Protein AF-A0A553QLC9-F1 (afdb_monomer)

Solvent-accessible surface area (backbone atoms only — not comparable to full-atom values): 5609 Å² total; per-residue (Å²): 138,87,87,76,79,50,63,89,81,46,69,84,80,68,88,84,72,50,72,66,64,52,50,53,45,49,59,42,49,65,54,56,74,72,51,88,86,74,93,83,87,79,74,70,52,99,88,34,55,25,66,43,73,43,74,46,46,83,49,100,78,50,78,95,54,65,57,52,79,39,82,72,44,69,37,85,86,25,41,47,50,71,74,108

InterPro domains:
  IPR001478 PDZ domain [PS50106] (39-84)
  IPR036034 PDZ superfamily [G3DSA:2.30.42.10] (18-84)
  IPR036034 PDZ superfamily [SSF50156] (23-84)
  IPR040645 Neurabin-1/2, PDZ domain [PF17817] (1-32)
  IPR043446 Neurabin-like family [PTHR16154] (1-84)

Radius of gyration: 21.77 Å; Cα contacts (8 Å, |Δi|>4): 78; chains: 1; bounding box: 55×34×53 Å

Structure (mmCIF, N/CA/C/O backbone):
data_AF-A0A553QLC9-F1
#
_entry.id   AF-A0A553QLC9-F1
#
loop_
_atom_site.group_PDB
_atom_site.id
_atom_site.type_symbol
_atom_site.label_atom_id
_atom_site.label_alt_id
_atom_site.label_comp_id
_atom_site.label_asym_id
_atom_site.label_entity_id
_atom_site.label_seq_id
_atom_site.pdbx_PDB_ins_code
_atom_site.Cartn_x
_atom_site.Cartn_y
_atom_site.Cartn_z
_atom_site.occupancy
_atom_site.B_iso_or_equiv
_atom_site.auth_seq_id
_atom_site.auth_comp_id
_atom_site.auth_asym_id
_atom_site.auth_atom_id
_atom_site.pdbx_PDB_model_num
ATOM 1 N N . VAL A 1 1 ? 32.234 -21.047 -36.175 1.00 61.03 1 VAL A N 1
ATOM 2 C CA . VAL A 1 1 ? 31.646 -19.781 -35.678 1.00 61.03 1 VAL A CA 1
ATOM 3 C C . VAL A 1 1 ? 30.156 -20.021 -35.543 1.00 61.03 1 VAL A C 1
ATOM 5 O O . VAL A 1 1 ? 29.572 -20.491 -36.510 1.00 61.03 1 VAL A O 1
ATOM 8 N N . PHE A 1 2 ? 29.577 -19.811 -34.363 1.00 79.56 2 PHE A N 1
ATOM 9 C CA . PHE A 1 2 ? 28.133 -19.952 -34.157 1.00 79.56 2 PHE A CA 1
ATOM 10 C C . PHE A 1 2 ? 27.470 -18.588 -34.336 1.00 79.56 2 PHE A C 1
ATOM 12 O O . PHE A 1 2 ? 27.998 -17.583 -33.860 1.00 79.56 2 PHE A O 1
ATOM 19 N N . THR A 1 3 ? 26.352 -18.555 -35.051 1.00 85.88 3 THR A N 1
ATOM 20 C CA . THR A 1 3 ? 25.537 -17.356 -35.255 1.00 85.88 3 THR A CA 1
ATOM 21 C C . THR A 1 3 ? 24.449 -17.268 -34.189 1.00 85.88 3 THR A C 1
ATOM 23 O O . THR A 1 3 ? 23.954 -18.279 -33.697 1.00 85.88 3 THR A O 1
ATOM 26 N N . THR A 1 4 ? 24.092 -16.041 -33.819 1.00 93.94 4 THR A N 1
ATOM 27 C CA . THR A 1 4 ? 22.997 -15.719 -32.895 1.00 93.94 4 THR A CA 1
ATOM 28 C C . THR A 1 4 ? 22.101 -14.653 -3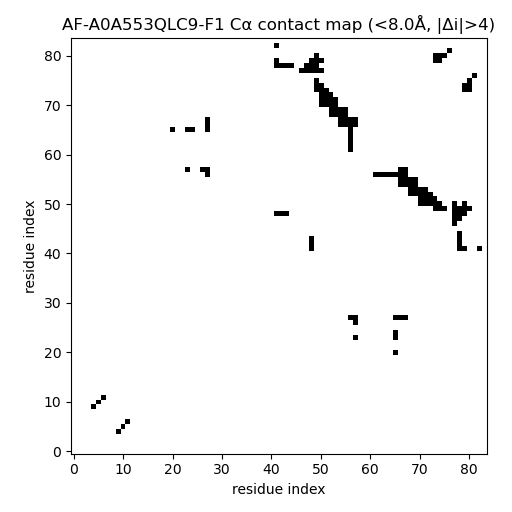3.522 1.00 93.94 4 THR A C 1
ATOM 30 O O . THR A 1 4 ? 22.477 -14.052 -34.530 1.00 93.94 4 THR A O 1
ATOM 33 N N . TYR A 1 5 ? 20.925 -14.434 -32.936 1.00 94.00 5 TYR A N 1
ATOM 34 C CA . TYR A 1 5 ? 19.928 -13.478 -33.416 1.00 94.00 5 TYR A CA 1
ATOM 35 C C . TYR A 1 5 ? 20.449 -12.041 -33.391 1.00 94.00 5 TYR A C 1
ATOM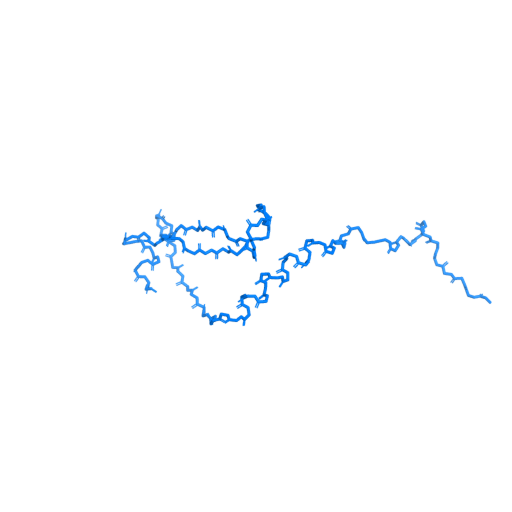 37 O O . TYR A 1 5 ? 21.070 -11.617 -32.402 1.00 94.00 5 TYR A O 1
ATOM 45 N N . SER A 1 6 ? 20.143 -11.309 -34.466 1.00 94.50 6 SER A N 1
ATOM 46 C CA . SER A 1 6 ? 20.327 -9.862 -34.560 1.00 94.50 6 SER A CA 1
ATOM 47 C C . SER A 1 6 ? 19.374 -9.136 -33.599 1.00 94.50 6 SER A C 1
ATOM 49 O O . SER A 1 6 ? 18.441 -9.740 -33.073 1.00 94.50 6 SER A O 1
ATOM 51 N N . ASN A 1 7 ? 19.589 -7.843 -33.353 1.00 93.81 7 ASN A N 1
ATOM 52 C CA . ASN A 1 7 ? 18.671 -7.063 -32.514 1.00 93.81 7 ASN A CA 1
ATOM 53 C C . ASN A 1 7 ? 17.326 -6.774 -33.204 1.00 93.81 7 ASN A C 1
ATOM 55 O O . ASN A 1 7 ? 16.359 -6.483 -32.512 1.00 93.81 7 ASN A O 1
ATOM 59 N N . GLU A 1 8 ? 17.260 -6.855 -34.537 1.00 94.69 8 GLU A N 1
ATOM 60 C CA . GLU A 1 8 ? 15.999 -6.745 -35.286 1.00 94.69 8 GLU A CA 1
ATOM 61 C C . GLU A 1 8 ? 15.138 -8.001 -35.085 1.00 94.69 8 GLU A C 1
ATOM 63 O O . GLU A 1 8 ? 13.926 -7.897 -34.917 1.00 94.69 8 GLU A O 1
ATOM 68 N N . ASP A 1 9 ? 15.778 -9.177 -35.038 1.00 96.19 9 ASP A N 1
ATOM 69 C CA . ASP A 1 9 ? 15.107 -10.465 -34.820 1.00 96.19 9 ASP A CA 1
ATOM 70 C C . ASP A 1 9 ? 14.828 -10.744 -33.337 1.00 96.19 9 ASP A C 1
ATOM 72 O O . ASP A 1 9 ? 13.885 -11.457 -32.995 1.00 96.19 9 ASP A O 1
ATOM 76 N N . TYR A 1 10 ? 15.680 -10.228 -32.447 1.00 95.81 10 TYR A N 1
ATOM 77 C CA . TYR A 1 10 ? 15.527 -10.372 -31.008 1.00 95.81 10 TYR A CA 1
ATOM 78 C C . TYR A 1 10 ? 16.029 -9.133 -30.270 1.00 95.81 10 TYR A C 1
ATOM 80 O O . TYR A 1 10 ? 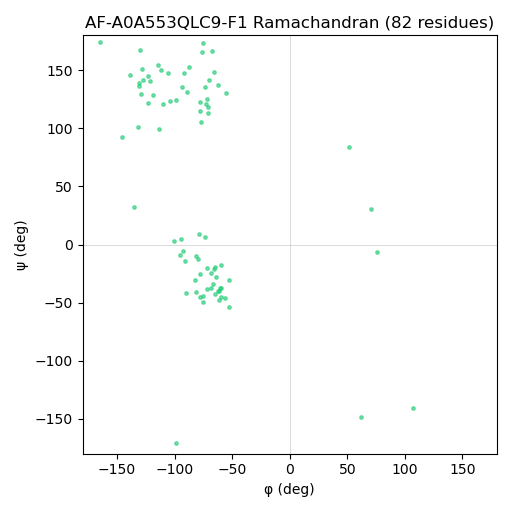17.207 -9.022 -29.909 1.00 95.81 10 TYR A O 1
ATOM 88 N N . ASP A 1 11 ? 15.102 -8.214 -30.014 1.00 95.75 11 ASP A N 1
ATOM 89 C CA . ASP A 1 11 ? 15.353 -7.069 -29.156 1.00 95.75 11 ASP A CA 1
ATOM 90 C C . ASP A 1 11 ? 15.470 -7.523 -27.698 1.00 95.75 11 ASP A C 1
ATOM 92 O O . ASP A 1 11 ? 14.520 -8.010 -27.087 1.00 95.75 11 ASP A O 1
ATOM 96 N N . ARG A 1 12 ? 16.676 -7.388 -27.150 1.00 96.06 12 ARG A N 1
ATOM 97 C CA . ARG A 1 12 ? 17.004 -7.777 -25.773 1.00 96.06 12 ARG A CA 1
ATOM 98 C C . ARG A 1 12 ? 16.893 -6.610 -24.794 1.00 96.06 12 ARG A C 1
ATOM 100 O O . ARG A 1 12 ? 17.289 -6.759 -23.638 1.00 96.06 12 ARG A O 1
ATOM 107 N N . ARG A 1 13 ? 16.435 -5.439 -25.248 1.00 96.75 13 ARG A N 1
ATOM 108 C CA . ARG A 1 13 ? 16.192 -4.297 -24.367 1.00 96.75 13 ARG A CA 1
ATOM 109 C C . ARG A 1 13 ? 15.057 -4.619 -23.405 1.00 96.75 13 ARG A C 1
ATOM 111 O O . ARG A 1 13 ? 14.129 -5.352 -23.729 1.00 96.75 13 ARG A O 1
ATOM 118 N N . ASN A 1 14 ? 15.154 -4.041 -22.218 1.00 95.75 14 ASN A N 1
ATOM 119 C CA . ASN A 1 14 ? 14.083 -4.064 -21.243 1.00 95.75 14 ASN A CA 1
ATOM 120 C C . ASN A 1 14 ? 13.893 -2.639 -20.726 1.00 95.75 14 ASN A C 1
ATOM 122 O O . ASN A 1 14 ? 14.697 -2.155 -19.931 1.00 95.75 14 ASN A O 1
ATOM 126 N N . GLU A 1 15 ? 12.870 -1.968 -21.247 1.00 95.19 15 GLU A N 1
ATOM 127 C CA . GLU A 1 15 ? 12.525 -0.589 -20.887 1.00 95.19 15 GLU A CA 1
ATOM 128 C C . GLU A 1 15 ? 11.712 -0.521 -19.582 1.00 95.19 15 GLU A C 1
ATOM 130 O O . GLU A 1 15 ? 11.581 0.556 -19.011 1.00 95.19 15 GLU A O 1
ATOM 135 N N . ASP A 1 16 ? 11.248 -1.665 -19.062 1.00 95.62 16 ASP A N 1
ATOM 136 C CA . ASP A 1 16 ? 10.488 -1.748 -17.807 1.00 95.62 16 ASP A CA 1
ATOM 137 C C . ASP A 1 16 ? 11.392 -1.687 -16.563 1.00 95.62 16 ASP A C 1
ATOM 139 O O . ASP A 1 16 ? 10.912 -1.546 -15.437 1.00 95.62 16 ASP A O 1
ATOM 143 N N . VAL A 1 17 ? 12.713 -1.822 -16.735 1.00 95.50 17 VAL A N 1
ATOM 144 C CA . VAL A 1 17 ? 13.659 -1.738 -15.618 1.00 95.50 17 VAL A CA 1
ATOM 145 C C . VAL A 1 17 ? 13.850 -0.280 -15.223 1.00 95.50 17 VAL A C 1
ATOM 147 O O . VAL A 1 17 ? 14.598 0.456 -15.864 1.00 95.50 17 VAL A O 1
ATOM 150 N N . ASP A 1 18 ? 13.242 0.094 -14.100 1.00 95.31 18 ASP A N 1
ATOM 151 C CA . ASP A 1 18 ? 13.448 1.381 -13.441 1.00 95.31 18 ASP A CA 1
ATOM 152 C C . ASP A 1 18 ? 14.146 1.192 -12.076 1.00 95.31 18 ASP A C 1
ATOM 154 O O . ASP A 1 18 ? 13.501 0.865 -11.072 1.00 95.31 18 ASP A O 1
ATOM 158 N N . PRO A 1 19 ? 15.475 1.411 -11.998 1.00 93.69 19 PRO A N 1
ATOM 159 C CA . PRO A 1 19 ? 16.222 1.285 -10.749 1.00 93.69 19 PRO A CA 1
ATOM 160 C C . PRO A 1 19 ? 15.810 2.296 -9.674 1.00 93.69 19 PRO A C 1
ATOM 162 O O . PRO A 1 19 ? 15.978 2.016 -8.485 1.00 93.69 19 PRO A O 1
ATOM 165 N N . MET A 1 20 ? 15.311 3.474 -10.061 1.00 89.25 20 MET A N 1
ATOM 166 C CA . MET A 1 20 ? 14.920 4.517 -9.114 1.00 89.25 20 MET A CA 1
ATOM 167 C C . MET A 1 20 ? 13.595 4.162 -8.447 1.00 89.25 20 MET A C 1
ATOM 169 O O . MET A 1 20 ? 13.521 4.162 -7.216 1.00 89.25 20 MET A O 1
ATOM 173 N N . ALA A 1 21 ? 12.584 3.800 -9.241 1.00 89.19 21 ALA A N 1
ATOM 174 C CA . ALA A 1 21 ? 11.290 3.369 -8.722 1.00 89.19 21 ALA A CA 1
ATOM 175 C C . ALA A 1 21 ? 11.429 2.128 -7.827 1.00 89.19 21 ALA A C 1
ATOM 177 O O . ALA A 1 21 ? 10.894 2.119 -6.717 1.00 89.19 21 ALA A O 1
ATOM 178 N N . ALA A 1 22 ? 12.214 1.135 -8.264 1.00 92.81 22 ALA A N 1
ATOM 179 C CA . ALA A 1 22 ? 12.466 -0.081 -7.493 1.00 92.81 22 ALA A CA 1
ATOM 180 C C . ALA A 1 22 ? 13.171 0.212 -6.157 1.00 92.81 22 ALA A C 1
ATOM 182 O O . ALA A 1 22 ? 12.833 -0.361 -5.124 1.00 92.81 22 ALA A O 1
ATOM 183 N N . SER A 1 23 ? 14.135 1.140 -6.147 1.00 91.00 23 SER A N 1
ATOM 184 C CA . SER A 1 23 ? 14.845 1.514 -4.916 1.00 91.00 23 SER A CA 1
ATOM 185 C C . SER A 1 23 ? 13.936 2.248 -3.924 1.00 91.00 23 SER A C 1
ATOM 187 O O . SER A 1 23 ? 14.045 2.031 -2.718 1.00 91.00 23 SER A O 1
ATOM 189 N N . ALA A 1 24 ? 13.027 3.098 -4.412 1.00 88.88 24 ALA A N 1
ATOM 190 C CA . ALA A 1 24 ? 12.048 3.789 -3.574 1.00 88.88 24 ALA A CA 1
ATOM 191 C C . ALA A 1 24 ? 11.054 2.815 -2.913 1.00 88.88 24 ALA A C 1
ATOM 193 O O . ALA A 1 24 ? 10.766 2.956 -1.724 1.00 88.88 24 ALA A O 1
ATOM 194 N N . GLU A 1 25 ? 10.567 1.816 -3.656 1.00 91.19 25 GLU A N 1
ATOM 195 C CA . GLU A 1 25 ? 9.734 0.731 -3.113 1.00 91.19 25 GLU A CA 1
ATOM 196 C C . GLU A 1 25 ? 10.489 -0.080 -2.062 1.00 91.19 25 GLU A C 1
ATOM 198 O O . GLU A 1 25 ? 10.005 -0.262 -0.944 1.00 91.19 25 GLU A O 1
ATOM 203 N N . TYR A 1 26 ? 11.722 -0.471 -2.378 1.00 93.00 26 TYR A N 1
ATOM 204 C CA . TYR A 1 26 ? 12.548 -1.286 -1.497 1.00 93.00 26 TYR A CA 1
ATOM 205 C C . TYR A 1 26 ? 12.829 -0.618 -0.137 1.00 93.00 26 TYR A C 1
ATOM 207 O O . TYR A 1 26 ? 12.833 -1.274 0.907 1.00 93.00 26 TYR A O 1
ATOM 215 N N . GLU A 1 27 ? 13.027 0.703 -0.101 1.00 91.06 27 GLU A N 1
ATOM 216 C CA . GLU A 1 27 ? 13.219 1.4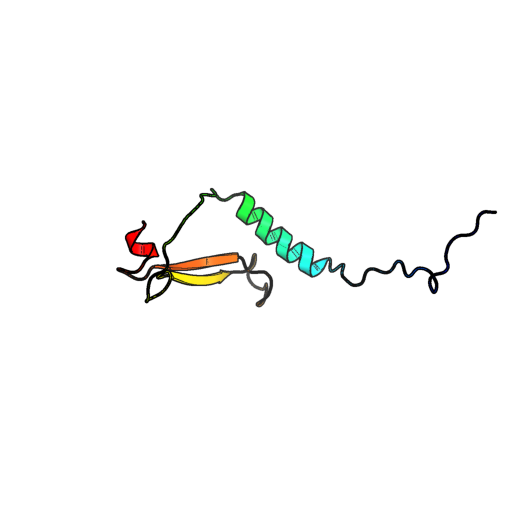33 1.161 1.00 91.06 27 GLU A CA 1
ATOM 217 C C . GLU A 1 27 ? 11.959 1.481 2.046 1.00 91.06 27 GLU A C 1
ATOM 219 O O . GLU A 1 27 ? 12.076 1.615 3.271 1.00 91.06 27 GLU A O 1
ATOM 224 N N . LEU A 1 28 ? 10.760 1.346 1.469 1.00 90.88 28 LEU A N 1
ATOM 225 C CA . LEU A 1 28 ? 9.517 1.182 2.230 1.00 90.88 28 LEU A CA 1
ATOM 226 C C . LEU A 1 28 ? 9.366 -0.249 2.737 1.00 90.88 28 LEU A C 1
ATOM 228 O O . LEU A 1 28 ? 9.066 -0.442 3.915 1.00 90.88 28 LEU A O 1
ATOM 232 N N . GLU A 1 29 ? 9.618 -1.240 1.881 1.00 93.69 29 GLU A N 1
ATOM 233 C CA . GLU A 1 29 ? 9.515 -2.665 2.217 1.00 93.69 29 GLU A CA 1
ATOM 234 C C . GLU A 1 29 ? 10.385 -3.021 3.426 1.00 93.69 29 GLU A C 1
ATOM 236 O O . GLU A 1 29 ? 9.884 -3.583 4.399 1.00 93.69 29 GLU A O 1
ATOM 241 N N . LYS A 1 30 ? 11.640 -2.548 3.462 1.00 93.50 30 LYS A N 1
ATOM 242 C CA . LYS A 1 30 ? 12.541 -2.707 4.623 1.00 93.50 30 LYS A CA 1
ATOM 243 C C . LYS A 1 30 ? 11.951 -2.233 5.950 1.00 93.50 30 LYS A C 1
ATOM 245 O O . LYS A 1 30 ? 12.364 -2.694 7.016 1.00 93.50 30 LYS A O 1
ATOM 250 N N . ARG A 1 31 ? 11.076 -1.224 5.920 1.00 91.19 31 ARG A N 1
ATOM 251 C CA . ARG A 1 31 ? 10.423 -0.696 7.127 1.00 91.19 31 ARG A CA 1
ATOM 252 C C . ARG A 1 31 ? 9.243 -1.562 7.517 1.00 91.19 31 ARG A C 1
ATOM 254 O O . ARG A 1 31 ? 9.086 -1.826 8.704 1.00 91.19 31 ARG A O 1
ATOM 261 N N . VAL A 1 32 ? 8.463 -2.011 6.536 1.00 92.00 32 VAL A N 1
ATOM 262 C CA . VAL A 1 32 ? 7.328 -2.920 6.741 1.00 92.00 32 VAL A CA 1
ATOM 263 C C . VAL A 1 32 ? 7.796 -4.252 7.327 1.00 92.00 32 VAL A C 1
ATOM 265 O O . VAL A 1 32 ? 7.184 -4.735 8.269 1.00 92.00 32 VAL A O 1
ATOM 268 N N . GLU A 1 33 ? 8.930 -4.789 6.873 1.00 93.94 33 GLU A N 1
ATOM 269 C CA . GLU A 1 33 ? 9.524 -6.033 7.396 1.00 93.94 33 GLU A CA 1
ATOM 270 C C . GLU A 1 33 ? 9.879 -5.988 8.893 1.00 93.94 33 GLU A C 1
ATOM 272 O O . GLU A 1 33 ? 10.084 -7.027 9.517 1.00 93.94 33 GLU A O 1
ATOM 277 N N . ARG A 1 34 ? 9.978 -4.792 9.486 1.00 94.38 34 ARG A N 1
ATOM 278 C CA . ARG A 1 34 ? 10.245 -4.612 10.922 1.00 94.38 34 ARG A CA 1
ATOM 279 C C . ARG A 1 34 ? 8.975 -4.492 11.763 1.00 94.38 34 ARG A C 1
ATOM 281 O O . ARG A 1 34 ? 9.087 -4.368 12.982 1.00 94.38 34 ARG A O 1
ATOM 288 N N . LEU A 1 35 ? 7.802 -4.454 11.135 1.00 95.12 35 LEU A N 1
ATOM 289 C CA . LEU A 1 35 ? 6.514 -4.354 11.812 1.00 95.12 35 LEU A CA 1
ATOM 290 C C . LEU A 1 35 ? 5.990 -5.744 12.179 1.00 95.12 35 LEU A C 1
ATOM 292 O O . LEU A 1 35 ? 6.290 -6.731 11.511 1.00 95.12 35 LEU A O 1
ATOM 296 N N . ASP A 1 36 ? 5.182 -5.802 13.235 1.00 97.06 36 ASP A N 1
ATOM 297 C CA . ASP A 1 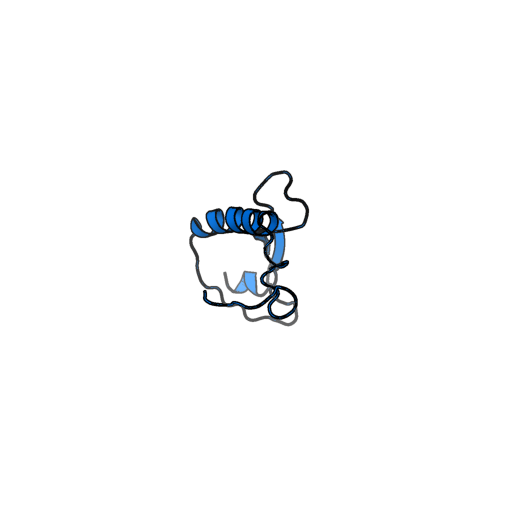36 ? 4.386 -6.989 13.537 1.00 97.06 36 ASP A CA 1
ATOM 298 C C . ASP A 1 36 ? 3.170 -7.021 12.604 1.00 97.06 36 ASP A C 1
ATOM 300 O O . ASP A 1 36 ? 2.405 -6.054 12.535 1.00 97.06 36 ASP A O 1
ATOM 304 N N . LEU A 1 37 ? 3.034 -8.104 11.841 1.00 95.94 37 LEU A N 1
ATOM 305 C CA . LEU A 1 37 ? 1.999 -8.254 10.826 1.00 95.94 37 LEU A CA 1
ATOM 306 C C . LEU A 1 37 ? 0.918 -9.189 11.349 1.00 95.94 37 LEU A C 1
ATOM 308 O O . LEU A 1 37 ? 1.181 -10.352 11.653 1.00 95.94 37 LEU A O 1
ATOM 312 N N . PHE A 1 38 ? -0.315 -8.698 11.374 1.00 96.75 38 PHE A N 1
ATOM 313 C CA . PHE A 1 38 ? -1.481 -9.495 11.718 1.00 96.75 38 PHE A CA 1
ATOM 314 C C . PHE A 1 38 ? -2.547 -9.369 10.623 1.00 96.75 38 PHE A C 1
ATOM 316 O O . PHE A 1 38 ? -2.713 -8.293 10.041 1.00 96.75 38 PHE A O 1
ATOM 323 N N . PRO A 1 39 ? -3.259 -10.461 10.299 1.00 96.75 39 PRO A N 1
ATOM 324 C CA . PRO A 1 39 ? -4.408 -10.387 9.413 1.00 96.75 39 PRO A CA 1
ATOM 325 C C . PRO A 1 39 ? -5.562 -9.666 10.120 1.00 96.75 39 PRO A C 1
ATOM 327 O O . PRO A 1 39 ? -5.796 -9.881 11.307 1.00 96.75 39 PRO A O 1
ATOM 330 N N . ALA A 1 40 ? -6.299 -8.850 9.373 1.00 95.25 40 ALA A N 1
ATOM 331 C CA . ALA A 1 40 ? -7.533 -8.218 9.822 1.00 95.25 40 ALA A CA 1
ATOM 332 C C . ALA A 1 40 ? -8.617 -8.434 8.761 1.00 95.25 40 ALA A C 1
ATOM 334 O O . ALA A 1 40 ? -8.354 -8.287 7.564 1.00 95.25 40 ALA A O 1
ATOM 335 N N . GLU A 1 41 ? -9.825 -8.776 9.196 1.00 96.75 41 GLU A N 1
ATOM 336 C CA . GLU A 1 41 ? -10.986 -8.981 8.332 1.00 96.75 41 GLU A CA 1
ATOM 337 C C . GLU A 1 41 ? -12.100 -8.044 8.791 1.00 96.75 41 GLU A C 1
ATOM 339 O O . GLU A 1 41 ? -12.526 -8.107 9.934 1.00 96.75 41 GLU A O 1
ATOM 344 N N . LEU A 1 42 ? -12.578 -7.172 7.901 1.00 96.19 42 LEU A N 1
ATOM 345 C CA . LEU A 1 42 ? -13.650 -6.226 8.207 1.00 96.19 42 LEU A CA 1
ATOM 346 C C . LEU A 1 42 ? -14.849 -6.478 7.301 1.00 96.19 42 LEU A C 1
ATOM 348 O O . LEU A 1 42 ? -14.725 -6.478 6.072 1.00 96.19 42 LEU A O 1
ATOM 352 N N . GLU A 1 43 ? -16.030 -6.615 7.898 1.00 96.81 43 GLU A N 1
ATOM 353 C CA . GLU A 1 43 ? -17.279 -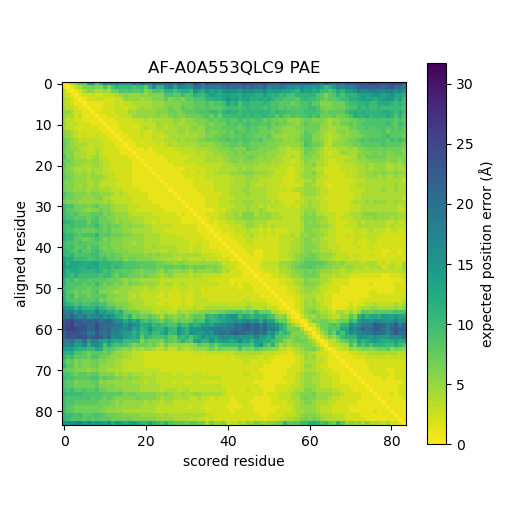6.624 7.145 1.00 96.81 43 GLU A CA 1
ATOM 354 C C . GLU A 1 43 ? -17.660 -5.190 6.762 1.00 96.81 43 GLU A C 1
ATOM 356 O O . GLU A 1 43 ? -17.939 -4.339 7.608 1.00 96.81 43 GLU A O 1
ATOM 361 N N . LYS A 1 44 ? -17.656 -4.909 5.457 1.00 96.94 44 LYS A N 1
ATOM 362 C CA . LYS A 1 44 ? -18.041 -3.600 4.932 1.00 96.94 44 LYS A CA 1
ATOM 363 C C . LYS A 1 44 ? -19.551 -3.401 5.067 1.00 96.94 44 LYS A C 1
ATOM 365 O O . LYS A 1 44 ? -20.323 -4.178 4.510 1.00 96.94 44 LYS A O 1
ATOM 370 N N . ASP A 1 45 ? -19.958 -2.313 5.713 1.00 93.75 45 ASP A N 1
ATOM 371 C CA . ASP A 1 45 ? -21.365 -1.929 5.831 1.00 93.75 45 ASP A CA 1
ATOM 372 C C . ASP A 1 45 ? -21.766 -0.854 4.796 1.00 93.75 45 ASP A C 1
ATOM 374 O O . ASP A 1 45 ? -21.021 -0.531 3.862 1.00 93.75 45 ASP A O 1
ATOM 378 N N . ASN A 1 46 ? -22.973 -0.300 4.945 1.00 95.88 46 ASN A N 1
ATOM 379 C CA . ASN A 1 46 ? -23.492 0.754 4.066 1.00 95.88 46 ASN A CA 1
ATOM 380 C C . ASN A 1 46 ? -22.705 2.077 4.163 1.00 95.88 46 ASN A C 1
ATOM 382 O O . ASN A 1 46 ? -22.765 2.884 3.236 1.00 95.88 46 ASN A O 1
ATOM 386 N N . GLU A 1 47 ? -21.974 2.302 5.257 1.00 93.62 47 GLU A N 1
ATOM 387 C CA . GLU A 1 47 ? -21.110 3.465 5.493 1.00 93.62 47 GLU A CA 1
ATOM 388 C C . GLU A 1 47 ? -19.640 3.180 5.116 1.00 93.62 47 GLU A C 1
ATOM 390 O O . GLU A 1 47 ? -18.820 4.095 5.021 1.00 93.62 47 GLU A O 1
ATOM 395 N N . GLY A 1 48 ? -19.305 1.920 4.819 1.00 96.56 48 GLY A N 1
ATOM 396 C CA . GLY A 1 48 ? -18.010 1.480 4.315 1.00 96.56 48 GLY A CA 1
ATOM 397 C C . GLY A 1 48 ? -17.190 0.725 5.360 1.00 96.56 48 GLY A C 1
ATOM 398 O O . GLY A 1 48 ? -17.708 -0.117 6.084 1.00 96.56 48 GLY A O 1
ATOM 399 N N . LEU A 1 49 ? -15.874 0.972 5.386 1.00 98.00 49 LEU A N 1
ATOM 400 C CA . LEU A 1 49 ? -14.960 0.349 6.357 1.00 98.00 49 LEU A CA 1
ATOM 401 C C . LEU A 1 49 ? -14.785 1.186 7.635 1.00 98.00 49 LEU A C 1
ATOM 403 O O . LEU A 1 49 ? -14.266 0.690 8.627 1.00 98.00 49 LEU A O 1
ATOM 407 N N . GLY A 1 50 ? -15.200 2.458 7.630 1.00 97.69 50 GLY A N 1
ATOM 408 C CA . GLY A 1 50 ? -15.056 3.340 8.792 1.00 97.69 50 GLY A CA 1
ATOM 409 C C . GLY A 1 50 ? -13.613 3.764 9.094 1.00 97.69 50 GLY A C 1
ATOM 410 O O . GLY A 1 50 ? -13.287 4.001 10.253 1.00 97.69 50 GLY A O 1
ATOM 411 N N . ILE A 1 51 ? -12.749 3.869 8.079 1.00 98.19 51 ILE A N 1
ATOM 412 C CA . ILE A 1 51 ? -11.371 4.364 8.220 1.00 98.19 51 ILE A CA 1
ATOM 413 C C . ILE A 1 51 ? -11.065 5.476 7.218 1.00 98.19 51 ILE A C 1
ATOM 415 O O . ILE A 1 51 ? -11.601 5.495 6.109 1.00 98.19 51 ILE A O 1
ATOM 419 N N . SER A 1 52 ? -10.152 6.374 7.587 1.00 97.81 52 SER A N 1
ATOM 420 C CA . SER A 1 52 ? -9.444 7.226 6.628 1.00 97.81 52 SER A CA 1
ATOM 421 C C . SER A 1 52 ? -7.974 6.841 6.569 1.00 97.81 52 SER A C 1
ATOM 423 O O . SER A 1 52 ? -7.403 6.386 7.563 1.00 97.81 52 SER A O 1
ATOM 425 N N . ILE A 1 53 ? -7.358 7.032 5.405 1.00 97.44 53 ILE A N 1
ATOM 426 C CA . ILE A 1 53 ? -5.952 6.704 5.178 1.00 97.44 53 ILE A CA 1
ATOM 427 C C . ILE A 1 53 ? -5.114 7.955 4.918 1.00 97.44 53 ILE A C 1
ATOM 429 O O . ILE A 1 53 ? -5.614 8.975 4.441 1.00 97.44 53 ILE A O 1
ATOM 433 N N . ILE A 1 54 ? -3.822 7.858 5.211 1.00 95.25 54 ILE A N 1
ATOM 434 C CA . ILE A 1 54 ? -2.801 8.825 4.813 1.00 95.25 54 ILE A CA 1
ATOM 435 C C . ILE A 1 54 ? -1.618 8.087 4.187 1.00 95.25 54 ILE A C 1
ATOM 437 O O . ILE A 1 54 ? -1.219 7.024 4.660 1.00 95.25 54 ILE A O 1
ATOM 441 N N . GLY A 1 55 ? -1.069 8.653 3.114 1.00 93.06 55 GLY A N 1
ATOM 442 C CA . GLY A 1 55 ? 0.177 8.186 2.515 1.00 93.06 55 GLY A CA 1
ATOM 443 C C . GLY A 1 55 ? 1.373 8.888 3.151 1.00 93.06 55 GLY A C 1
ATOM 444 O O . GLY A 1 55 ? 1.373 10.114 3.266 1.00 93.06 55 GLY A O 1
ATOM 445 N N . MET A 1 56 ? 2.386 8.126 3.556 1.00 89.19 56 MET A N 1
ATOM 446 C CA . MET A 1 56 ? 3.652 8.653 4.071 1.00 89.19 56 MET A CA 1
ATOM 447 C C . MET A 1 56 ? 4.830 8.011 3.337 1.00 89.19 56 MET A C 1
ATOM 449 O O . MET A 1 56 ? 4.904 6.789 3.219 1.00 89.19 56 MET A O 1
ATOM 453 N N . GLY A 1 57 ? 5.750 8.834 2.836 1.00 84.88 57 GLY A N 1
ATOM 454 C CA . GLY A 1 57 ? 6.955 8.358 2.156 1.00 84.88 57 GLY A CA 1
ATOM 455 C C . GLY A 1 57 ? 8.006 7.825 3.133 1.00 84.88 57 GLY A C 1
ATOM 456 O O . GLY A 1 57 ? 7.968 8.100 4.334 1.00 84.88 57 GLY A O 1
ATOM 457 N N . ALA A 1 58 ? 9.006 7.108 2.616 1.00 77.94 58 ALA A N 1
ATOM 458 C CA . ALA A 1 58 ? 10.160 6.670 3.404 1.00 77.94 58 ALA A CA 1
ATOM 459 C C . ALA A 1 58 ? 11.149 7.819 3.732 1.00 77.94 58 ALA A C 1
ATOM 461 O O . ALA A 1 58 ? 12.194 7.599 4.336 1.00 77.94 58 ALA A O 1
ATOM 462 N N . GLY A 1 59 ? 10.848 9.075 3.420 1.00 72.00 59 GLY A N 1
ATOM 463 C CA . GLY A 1 59 ? 11.721 10.207 3.727 1.00 72.00 59 GLY A CA 1
ATOM 464 C C . GLY A 1 59 ? 10.990 11.536 3.604 1.00 72.00 59 GLY A C 1
ATOM 465 O O . GLY A 1 59 ? 9.838 11.570 3.182 1.00 72.00 59 GLY A O 1
ATOM 466 N N . ALA A 1 60 ? 11.666 12.625 3.975 1.00 60.22 60 ALA A N 1
ATOM 467 C CA . ALA A 1 60 ? 11.069 13.961 4.023 1.00 60.22 60 ALA A CA 1
ATOM 468 C C . ALA A 1 60 ? 10.641 14.518 2.646 1.00 60.22 60 ALA A C 1
ATOM 470 O O . ALA A 1 60 ? 9.781 15.388 2.618 1.00 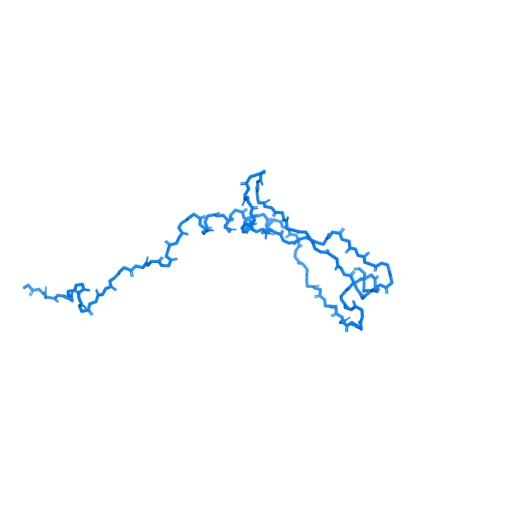60.22 60 ALA A O 1
ATOM 471 N N . ASP A 1 61 ? 11.164 13.986 1.530 1.00 63.69 61 ASP A N 1
ATOM 472 C CA . ASP A 1 61 ? 10.992 14.559 0.180 1.00 63.69 61 ASP A CA 1
ATOM 473 C C . ASP A 1 61 ? 10.651 13.524 -0.919 1.00 63.69 61 ASP A C 1
ATOM 475 O O . ASP A 1 61 ? 11.0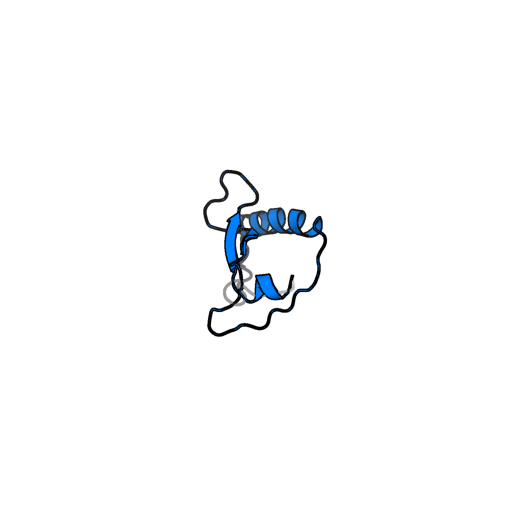36 13.680 -2.074 1.00 63.69 61 ASP A O 1
ATOM 479 N N . MET A 1 62 ? 9.925 12.442 -0.610 1.00 63.03 62 MET A N 1
ATOM 480 C CA . MET A 1 62 ? 9.625 11.389 -1.611 1.00 63.03 62 MET A CA 1
ATOM 481 C C . MET A 1 62 ? 8.488 11.713 -2.602 1.00 63.03 62 MET A C 1
ATOM 483 O O . MET A 1 62 ? 8.080 10.857 -3.380 1.00 63.03 62 MET A O 1
ATOM 487 N N . GLY A 1 63 ? 7.984 12.949 -2.629 1.00 69.31 63 GLY A N 1
ATOM 488 C CA . GLY A 1 63 ? 6.884 13.322 -3.522 1.00 69.31 63 GLY A CA 1
ATOM 489 C C . GLY A 1 63 ? 5.595 12.537 -3.234 1.00 69.31 63 GLY A C 1
ATOM 490 O O . GLY A 1 63 ? 5.306 12.204 -2.086 1.00 69.31 63 GLY A O 1
ATOM 491 N N . LEU A 1 64 ? 4.791 12.286 -4.273 1.00 75.31 64 LEU A N 1
ATOM 492 C CA . LEU A 1 64 ? 3.501 11.578 -4.183 1.00 75.31 64 LEU A CA 1
ATOM 493 C C . LEU A 1 64 ? 3.583 10.100 -4.605 1.00 75.31 64 LEU A C 1
ATOM 495 O O . LEU A 1 64 ? 2.561 9.416 -4.640 1.00 75.31 64 LEU A O 1
ATOM 499 N N . GLU A 1 65 ? 4.774 9.607 -4.940 1.00 79.38 65 GLU A N 1
ATOM 500 C CA . GLU A 1 65 ? 4.984 8.247 -5.434 1.00 79.38 65 GLU A CA 1
ATOM 501 C C . GLU A 1 65 ? 5.622 7.371 -4.357 1.00 79.38 65 GLU A C 1
ATOM 503 O O . GLU A 1 65 ? 6.405 7.851 -3.544 1.00 79.38 65 GLU A O 1
ATOM 508 N N . LYS A 1 66 ? 5.274 6.076 -4.366 1.00 85.94 66 LYS A N 1
ATOM 509 C CA . LYS A 1 66 ? 5.761 5.051 -3.425 1.00 85.94 66 LYS A CA 1
ATOM 510 C C . LYS A 1 66 ? 5.580 5.497 -1.960 1.00 85.94 66 LYS A C 1
ATOM 512 O O . LYS A 1 66 ? 6.477 6.036 -1.317 1.00 85.94 66 LYS A O 1
ATOM 517 N N . LEU A 1 67 ? 4.377 5.282 -1.428 1.00 91.81 67 LEU A N 1
ATOM 518 C CA . LEU A 1 67 ? 3.992 5.678 -0.069 1.00 91.81 67 LEU A CA 1
ATOM 519 C C . LEU A 1 67 ? 3.546 4.457 0.737 1.00 91.81 67 LEU A C 1
ATOM 521 O O . LEU A 1 67 ? 2.822 3.603 0.228 1.00 91.81 67 LEU A O 1
ATOM 525 N N . GLY A 1 68 ? 3.915 4.415 2.017 1.00 92.88 68 GLY A N 1
ATOM 526 C CA . GLY A 1 68 ? 3.263 3.542 2.987 1.00 92.88 68 GLY A CA 1
ATOM 527 C C . GLY A 1 68 ? 1.880 4.097 3.322 1.00 92.88 68 GLY A C 1
ATOM 528 O O . GLY A 1 68 ? 1.730 5.305 3.527 1.00 92.88 68 GLY A O 1
ATOM 529 N N . ILE A 1 69 ? 0.870 3.232 3.362 1.00 94.88 69 ILE A N 1
ATOM 530 C CA . ILE A 1 69 ? -0.512 3.619 3.653 1.00 94.88 69 ILE A CA 1
ATOM 531 C C . ILE A 1 69 ? -0.818 3.323 5.115 1.00 94.88 69 ILE A C 1
ATOM 533 O O . ILE A 1 69 ? -0.675 2.193 5.571 1.00 94.88 69 ILE A O 1
ATOM 537 N N . PHE A 1 70 ? -1.260 4.346 5.840 1.00 95.06 70 PHE A N 1
ATOM 538 C CA . PHE A 1 70 ? -1.539 4.268 7.270 1.00 95.06 70 PHE A CA 1
ATOM 539 C C . PHE A 1 70 ? -2.977 4.674 7.557 1.00 95.06 70 PHE A C 1
ATOM 541 O O . PHE A 1 70 ? -3.503 5.592 6.925 1.00 95.06 70 PHE A O 1
ATOM 548 N N . VAL A 1 71 ? -3.599 4.038 8.549 1.00 97.06 71 VAL A N 1
ATOM 549 C CA . VAL A 1 71 ? -4.898 4.472 9.075 1.00 97.06 71 VAL A CA 1
ATOM 550 C C . VAL A 1 71 ? -4.693 5.767 9.858 1.00 97.06 71 VAL A C 1
ATOM 552 O O . VAL A 1 71 ? -3.952 5.803 10.838 1.00 97.06 71 VAL A O 1
ATOM 555 N N . LYS A 1 72 ? -5.333 6.848 9.411 1.00 97.75 72 LYS A N 1
ATOM 556 C CA . LYS A 1 72 ? -5.274 8.159 10.067 1.00 97.75 72 LYS A CA 1
ATOM 557 C C . LYS A 1 72 ? -6.385 8.322 11.096 1.00 97.75 72 LYS A C 1
ATOM 559 O O . LYS A 1 72 ? -6.154 8.885 12.162 1.00 97.75 72 LYS A O 1
ATOM 564 N N . THR A 1 73 ? -7.593 7.878 10.762 1.00 97.94 73 THR A N 1
ATOM 565 C CA . THR A 1 73 ? -8.749 7.944 11.663 1.00 97.94 73 THR A CA 1
ATOM 566 C C . THR A 1 73 ? -9.556 6.664 11.581 1.00 97.94 73 THR A C 1
ATOM 568 O O . THR A 1 73 ? -9.719 6.108 10.495 1.00 97.94 73 THR A O 1
ATOM 571 N N . VAL A 1 74 ? -10.124 6.274 12.716 1.00 97.94 74 VAL A N 1
ATOM 572 C CA . VAL A 1 74 ? -11.165 5.253 12.824 1.00 97.94 74 VAL A CA 1
ATOM 573 C C . VAL A 1 74 ? -12.456 5.978 13.199 1.00 97.94 74 VAL A C 1
ATOM 575 O O . VAL A 1 74 ? -12.490 6.712 14.186 1.00 97.94 74 VAL A O 1
ATOM 578 N N . THR A 1 75 ? -13.487 5.850 12.369 1.00 97.75 75 THR A N 1
ATOM 579 C CA . THR A 1 75 ? -14.781 6.510 12.573 1.00 97.75 75 THR A CA 1
ATOM 580 C C . THR A 1 75 ? -15.520 5.827 13.716 1.00 97.75 75 THR A C 1
ATOM 582 O O . THR A 1 75 ? -15.801 4.632 13.634 1.00 97.75 75 THR A O 1
ATOM 585 N N . GLU A 1 76 ? -15.858 6.582 14.763 1.00 97.44 76 GLU A N 1
ATOM 586 C CA . GLU A 1 76 ? -16.609 6.064 15.909 1.00 97.44 76 GLU A CA 1
ATOM 587 C C . GLU A 1 76 ? -17.924 5.424 15.454 1.00 97.44 76 GLU A C 1
ATOM 589 O O . GLU A 1 76 ? -18.680 5.991 14.667 1.00 97.44 76 GLU A O 1
ATOM 594 N N . GLY A 1 77 ? -18.169 4.205 15.929 1.00 96.12 77 GLY A N 1
ATOM 595 C CA . GLY A 1 77 ? -19.340 3.418 15.557 1.00 96.12 77 GLY A CA 1
ATOM 596 C C . GLY A 1 77 ? -19.281 2.777 14.168 1.00 96.12 77 GLY A C 1
ATOM 597 O O . GLY A 1 77 ? -20.167 1.978 13.885 1.00 96.12 77 GLY A O 1
ATOM 598 N N . GLY A 1 78 ? -18.270 3.053 13.336 1.00 96.88 78 GLY A N 1
ATOM 599 C CA . GLY A 1 78 ? -18.085 2.440 12.013 1.00 96.88 78 GLY A CA 1
ATOM 600 C C . GLY A 1 78 ? -17.567 0.997 12.066 1.00 96.88 78 GLY A C 1
ATOM 601 O O . GLY A 1 78 ? -17.217 0.497 13.132 1.00 96.88 78 GLY A O 1
ATOM 602 N N . ALA A 1 79 ? -17.495 0.326 10.910 1.00 97.38 79 ALA A N 1
ATOM 603 C CA . ALA A 1 79 ? -17.116 -1.090 10.826 1.00 97.38 79 ALA A CA 1
ATOM 604 C C . ALA A 1 79 ? -15.790 -1.418 11.540 1.00 97.38 79 ALA A C 1
ATOM 606 O O . ALA A 1 79 ? -15.796 -2.238 12.453 1.00 97.38 79 ALA A O 1
ATOM 607 N N . ALA A 1 80 ? -14.695 -0.717 11.219 1.00 97.50 80 ALA A N 1
ATOM 608 C CA . ALA A 1 80 ? -13.406 -0.915 11.890 1.00 97.50 80 ALA A CA 1
ATOM 609 C C . ALA A 1 80 ? -13.447 -0.635 13.403 1.00 97.50 80 ALA A C 1
ATOM 611 O O . ALA A 1 80 ? -12.828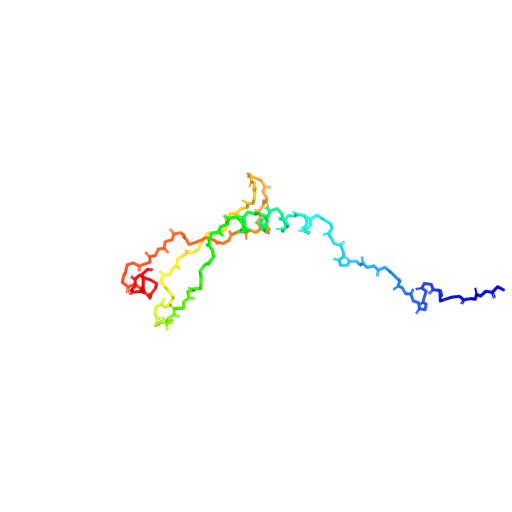 -1.354 14.173 1.00 97.50 80 ALA A O 1
ATOM 612 N N . HIS A 1 81 ? -14.208 0.373 13.850 1.00 97.38 81 HIS A N 1
ATOM 613 C CA . HIS A 1 81 ? -14.343 0.686 15.279 1.00 97.38 81 HIS A CA 1
ATOM 614 C C . HIS A 1 81 ? -15.067 -0.414 16.062 1.00 97.38 81 HIS A C 1
ATOM 616 O O . HIS A 1 81 ? -14.808 -0.607 17.246 1.00 97.38 81 HIS A O 1
ATOM 622 N N . ARG A 1 82 ? -16.036 -1.086 15.430 1.00 96.25 82 ARG A N 1
ATOM 623 C CA . ARG A 1 82 ? -16.803 -2.166 16.067 1.00 96.25 82 ARG A CA 1
ATOM 624 C C . ARG A 1 82 ? -16.025 -3.481 16.118 1.00 96.25 82 ARG A C 1
ATOM 626 O O . ARG A 1 82 ? -16.331 -4.292 16.985 1.00 96.25 82 ARG A O 1
ATOM 633 N N . ASP A 1 83 ? -15.082 -3.675 15.201 1.00 95.69 83 ASP A N 1
ATOM 634 C CA . ASP A 1 83 ? -14.241 -4.873 15.127 1.00 95.69 83 ASP A CA 1
ATOM 635 C C . ASP A 1 83 ? -13.147 -4.885 16.209 1.00 95.69 83 ASP A C 1
ATOM 637 O O . ASP A 1 83 ? -13.002 -5.884 16.914 1.00 95.69 83 ASP A O 1
ATOM 641 N N . GLY A 1 84 ? -12.473 -3.746 16.426 1.00 89.00 84 GLY A N 1
ATOM 642 C CA . GLY A 1 84 ? -11.472 -3.568 17.488 1.00 89.00 84 GLY A CA 1
ATOM 643 C C . GLY A 1 84 ? -10.150 -3.014 16.988 1.00 89.00 84 GLY A C 1
ATOM 644 O O . GLY A 1 84 ? -9.323 -3.816 16.507 1.00 89.00 84 GLY A O 1
#

Organism: NCBI:txid2873325

Mean predicted aligned error: 5.55 Å

Foldseek 3Di:
DDDDDDCVRPVPDDPVDDPVLVVQLVLVVVVVVPDDDDDDDWDADPVGQQFDWDWDGSDDPPPPHNTDIDTPDGHVPGGPNVRD

Sequence (84 aa):
VFTTYSNEDYDRRNEDVDPMAASAEYELEKRVERLDLFPAELEKDNEGLGISIIGMGAGADMGLEKLGIFVKTVTEGGAAHRDG

Nearest PDB structures (foldseek):
  3egh-assembly2_C  TM=9.861E-01  e=9.410E-11  Rattus norvegicus
  3hvq-assembly2_C  TM=9.864E-01  e=1.815E-09  Rattus norvegicus
  5wou-assembly1_A  TM=7.216E-01  e=5.519E-01  Drosophila melanogaster
  6ywz-assembly2_A  TM=6.184E-01  e=4.839E-01  Homo sapiens

pLDDT: mean 91.59, std 8.76, range [60.22, 98.19]

Secondary structure (DSSP, 8-state):
------TTT-----TT--HHHHHHHHHHHHHHTTS---------BTTBS-EEEEEE-SSTT-TTSS-EEEEEEE-TTSHHHHH-